Protein AF-A0A382NE21-F1 (afdb_monomer_lite)

pLDDT: mean 94.02, std 5.24, range [69.75, 98.31]

Secondary structure (DSSP, 8-state):
--EEEE---S-B-TTT--B-B-TTSBBSS-EEEETTEEEEHHHHHH-HHHHTTS-EEEEE-TT-B-TTSGGGSPEEEE--

Foldseek 3Di:
DDKDWAADQADAFPPPRHTQAHRQHQGQAWWWDFDPGIHGPVRCVVCVVVCVPTHTDDTHGHGDGCCPPPRRGIDMDDDD

Organism: NCBI:txid408172

Structure (mmCIF, N/CA/C/O backbone):
data_AF-A0A382NE21-F1
#
_entry.id   AF-A0A382NE21-F1
#
loop_
_atom_site.group_PDB
_atom_site.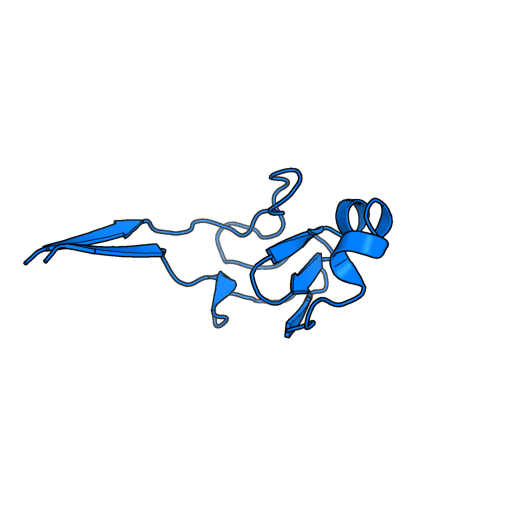id
_atom_site.type_symbol
_atom_site.label_atom_id
_atom_site.label_alt_id
_atom_site.label_comp_id
_atom_site.label_asym_id
_atom_site.label_entity_id
_atom_site.label_seq_id
_atom_site.pdbx_PDB_ins_code
_atom_site.Cartn_x
_atom_site.Cartn_y
_atom_site.Cartn_z
_atom_site.occupancy
_atom_site.B_iso_or_equiv
_atom_site.auth_seq_id
_atom_site.auth_comp_id
_atom_site.auth_asym_id
_atom_site.auth_atom_id
_atom_site.pdbx_PDB_model_num
ATOM 1 N N . MET A 1 1 ? 31.952 -6.582 -12.289 1.00 69.75 1 MET A N 1
ATOM 2 C CA . MET A 1 1 ? 30.976 -5.836 -11.475 1.00 69.75 1 MET A CA 1
ATOM 3 C C . MET A 1 1 ? 29.606 -6.024 -12.088 1.00 69.75 1 MET A C 1
ATOM 5 O O . MET A 1 1 ? 29.401 -5.600 -13.219 1.00 69.75 1 MET A O 1
ATOM 9 N N . GLY A 1 2 ? 28.728 -6.750 -11.403 1.00 79.38 2 GLY A N 1
ATOM 10 C CA . GLY A 1 2 ? 27.338 -6.937 -11.817 1.00 79.38 2 GLY A CA 1
ATOM 11 C C . GLY A 1 2 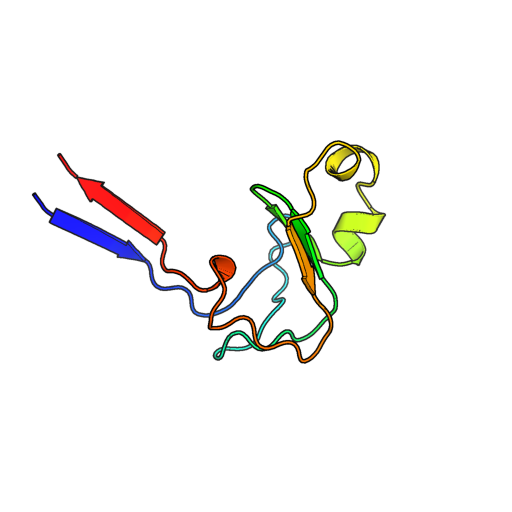? 26.396 -6.389 -10.750 1.00 79.38 2 GLY A C 1
ATOM 12 O O . GLY A 1 2 ? 26.736 -6.384 -9.566 1.00 79.38 2 GLY A O 1
ATOM 13 N N . SER A 1 3 ? 25.217 -5.935 -11.155 1.00 85.38 3 SER A N 1
ATOM 14 C CA . SER A 1 3 ? 24.120 -5.632 -10.239 1.00 85.38 3 SER A CA 1
ATOM 15 C C . SER A 1 3 ? 23.002 -6.650 -10.436 1.00 85.38 3 SER A C 1
ATOM 17 O O . SER A 1 3 ? 22.723 -7.079 -11.556 1.00 85.38 3 SER A O 1
ATOM 19 N N . THR A 1 4 ? 22.378 -7.064 -9.334 1.00 92.31 4 THR A N 1
ATOM 20 C CA . THR A 1 4 ? 21.141 -7.851 -9.369 1.00 92.31 4 THR A CA 1
ATOM 21 C C . THR A 1 4 ? 19.984 -6.922 -9.039 1.00 92.31 4 THR A C 1
ATOM 23 O O . THR A 1 4 ? 19.980 -6.296 -7.979 1.00 92.31 4 THR A O 1
ATOM 26 N N . VAL A 1 5 ? 19.019 -6.822 -9.952 1.00 91.31 5 VAL A N 1
ATOM 27 C CA . VAL A 1 5 ? 17.813 -6.003 -9.789 1.00 91.31 5 VAL A CA 1
ATOM 28 C C . VAL A 1 5 ? 16.635 -6.929 -9.528 1.00 91.31 5 VAL A C 1
ATOM 30 O O . VAL A 1 5 ? 16.344 -7.800 -10.346 1.00 91.31 5 VAL A O 1
ATOM 33 N N . ILE A 1 6 ? 15.957 -6.732 -8.401 1.00 88.19 6 ILE A N 1
ATOM 34 C CA . ILE A 1 6 ? 14.702 -7.409 -8.084 1.00 88.19 6 ILE A CA 1
ATOM 35 C C . ILE A 1 6 ? 13.566 -6.407 -8.329 1.00 88.19 6 ILE A C 1
ATOM 37 O O . ILE A 1 6 ? 13.487 -5.403 -7.608 1.00 88.19 6 ILE A O 1
ATOM 41 N N . PRO A 1 7 ? 12.720 -6.623 -9.356 1.00 87.62 7 PRO A N 1
ATOM 42 C CA . PRO A 1 7 ? 11.575 -5.759 -9.607 1.00 87.62 7 PRO A CA 1
ATOM 43 C C . PRO A 1 7 ? 10.570 -5.852 -8.455 1.00 87.62 7 PRO A C 1
ATOM 45 O O . PRO A 1 7 ? 10.511 -6.854 -7.742 1.00 87.62 7 PRO A O 1
ATOM 48 N N . LYS A 1 8 ? 9.787 -4.789 -8.278 1.00 89.62 8 LYS A N 1
ATOM 49 C CA . LYS A 1 8 ? 8.601 -4.807 -7.425 1.00 89.62 8 LYS A CA 1
ATOM 50 C C . LYS A 1 8 ? 7.369 -4.796 -8.312 1.00 89.62 8 LYS A C 1
ATOM 52 O O . LYS A 1 8 ? 7.328 -4.035 -9.274 1.00 89.62 8 LYS A O 1
ATOM 57 N N . ASP A 1 9 ? 6.379 -5.586 -7.922 1.00 91.44 9 ASP A N 1
ATOM 58 C CA . ASP A 1 9 ? 5.118 -5.700 -8.657 1.00 91.44 9 ASP A CA 1
ATOM 59 C C . ASP A 1 9 ? 3.966 -5.016 -7.909 1.00 91.44 9 ASP A C 1
ATOM 61 O O . ASP A 1 9 ? 2.970 -4.653 -8.516 1.00 91.44 9 ASP A O 1
ATOM 65 N N . CYS A 1 10 ? 4.089 -4.840 -6.591 1.00 95.56 10 CYS A N 1
ATOM 66 C CA . CYS A 1 10 ? 3.148 -4.109 -5.745 1.00 95.56 10 CYS A CA 1
ATOM 67 C C . CYS A 1 10 ? 3.802 -3.756 -4.398 1.00 95.56 10 CYS A C 1
ATOM 69 O O . CYS A 1 10 ? 4.955 -4.115 -4.132 1.00 95.56 10 CYS A O 1
ATOM 71 N N . LEU A 1 11 ? 3.059 -3.057 -3.541 1.00 96.62 11 LEU A N 1
ATOM 72 C CA . LEU A 1 11 ? 3.413 -2.806 -2.150 1.00 96.62 11 LEU A CA 1
ATOM 73 C C . LEU A 1 11 ? 2.715 -3.804 -1.234 1.00 96.62 11 LEU A C 1
ATOM 75 O O . LEU A 1 11 ? 1.538 -4.112 -1.425 1.00 96.62 11 LEU A O 1
ATOM 79 N N . LEU A 1 12 ? 3.435 -4.265 -0.215 1.00 96.81 12 LEU A N 1
ATOM 80 C CA . LEU A 1 12 ? 2.939 -5.183 0.802 1.00 96.81 12 LEU A CA 1
ATOM 81 C C . LEU A 1 12 ? 3.156 -4.577 2.187 1.00 96.81 12 LEU A C 1
ATOM 83 O O . LEU A 1 12 ? 4.094 -3.810 2.392 1.00 96.81 12 LEU A O 1
ATOM 87 N N . CYS A 1 13 ? 2.319 -4.951 3.149 1.00 97.50 13 CYS A N 1
ATOM 88 C CA . CYS A 1 13 ? 2.599 -4.664 4.548 1.00 97.50 13 CYS A CA 1
ATOM 89 C C . CYS A 1 13 ? 3.793 -5.499 5.019 1.00 97.50 13 CYS A C 1
ATOM 91 O O . CYS A 1 13 ? 3.750 -6.725 4.936 1.00 97.50 13 CYS A O 1
ATOM 93 N N . ASP A 1 14 ? 4.794 -4.860 5.621 1.00 96.19 14 ASP A N 1
ATOM 94 C CA . ASP A 1 14 ? 6.016 -5.529 6.090 1.00 96.19 14 ASP A CA 1
ATOM 95 C C . ASP A 1 14 ? 5.796 -6.428 7.325 1.00 96.19 14 ASP A C 1
ATOM 97 O O . ASP A 1 14 ? 6.702 -7.138 7.760 1.00 96.19 14 ASP A O 1
ATOM 101 N N . VAL A 1 15 ? 4.588 -6.419 7.902 1.00 96.56 15 VAL A N 1
ATOM 102 C CA . VAL A 1 15 ? 4.224 -7.243 9.065 1.00 96.56 15 VAL A CA 1
ATOM 103 C C . VAL A 1 15 ? 3.423 -8.475 8.659 1.00 96.56 15 VAL A C 1
ATOM 105 O O . VAL A 1 15 ? 3.752 -9.592 9.054 1.00 96.56 15 VAL A O 1
ATOM 108 N N . CYS A 1 16 ? 2.336 -8.285 7.908 1.00 97.25 16 CYS A N 1
ATOM 109 C CA . CYS A 1 16 ? 1.406 -9.364 7.565 1.00 97.25 16 CYS A CA 1
ATOM 110 C C . CYS A 1 16 ? 1.491 -9.818 6.102 1.00 97.25 16 CYS A C 1
ATOM 112 O O . CYS A 1 16 ? 0.788 -10.754 5.729 1.00 97.25 16 CYS A O 1
ATOM 114 N N . ASN A 1 17 ? 2.334 -9.177 5.283 1.00 96.56 17 ASN A N 1
ATOM 115 C CA . ASN A 1 17 ? 2.465 -9.393 3.837 1.00 96.56 17 ASN A CA 1
ATOM 116 C C . ASN A 1 17 ? 1.157 -9.222 3.048 1.00 96.56 17 ASN A C 1
ATOM 118 O O . ASN A 1 17 ? 1.047 -9.690 1.916 1.00 96.56 17 ASN A O 1
ATOM 122 N N . MET A 1 18 ? 0.157 -8.554 3.630 1.00 96.69 18 MET A N 1
ATOM 123 C CA . MET A 1 18 ? -1.058 -8.193 2.911 1.00 96.69 18 MET A CA 1
ATOM 124 C C . MET A 1 18 ? -0.716 -7.208 1.798 1.00 96.69 18 MET A C 1
ATOM 126 O O . MET A 1 18 ? 0.082 -6.294 2.002 1.00 96.69 18 MET A O 1
ATOM 130 N N . GLN A 1 19 ? -1.342 -7.386 0.641 1.00 97.62 19 GLN A N 1
ATOM 131 C CA . GLN A 1 19 ? -1.210 -6.468 -0.478 1.00 97.62 19 GLN A CA 1
ATOM 132 C C . GLN A 1 19 ? -1.817 -5.099 -0.144 1.00 97.62 19 GLN A C 1
ATOM 134 O O . GLN A 1 19 ? -2.930 -5.023 0.369 1.00 97.62 19 GLN A O 1
ATOM 139 N N . LEU A 1 20 ? -1.067 -4.031 -0.424 1.00 98.12 20 LEU A N 1
ATOM 140 C CA . LEU A 1 20 ? -1.437 -2.636 -0.154 1.00 98.12 20 LEU A CA 1
ATOM 141 C C . LEU A 1 20 ? -1.549 -1.787 -1.417 1.00 98.12 20 LEU A C 1
ATOM 143 O O . LEU A 1 20 ? -2.154 -0.722 -1.373 1.00 98.12 20 LEU A O 1
ATOM 147 N N . SER A 1 21 ? -1.029 -2.265 -2.546 1.00 98.31 21 SER A N 1
ATOM 148 C CA . SER A 1 21 ? -1.265 -1.658 -3.854 1.00 98.31 21 SER A CA 1
ATOM 149 C C . SER A 1 21 ? -1.561 -2.703 -4.920 1.00 98.31 21 SER A C 1
ATOM 151 O O . SER A 1 21 ? -1.199 -3.871 -4.778 1.00 98.31 21 SER A O 1
ATOM 153 N N . ASP A 1 22 ? -2.150 -2.279 -6.029 1.00 97.19 22 ASP A N 1
ATOM 154 C CA . ASP A 1 22 ? -2.255 -3.098 -7.230 1.00 97.19 22 ASP A CA 1
ATOM 155 C C . ASP A 1 22 ? -0.915 -3.185 -7.994 1.00 97.19 22 ASP A C 1
ATOM 157 O O . ASP A 1 22 ? 0.133 -2.726 -7.520 1.00 97.19 22 ASP A O 1
ATOM 161 N N . GLY A 1 23 ? -0.969 -3.786 -9.190 1.00 95.19 23 GLY A N 1
ATOM 162 C CA . GLY A 1 23 ? 0.163 -3.944 -10.109 1.00 95.19 23 GLY A CA 1
ATOM 163 C C . GLY A 1 23 ? 0.700 -2.645 -10.727 1.00 95.19 23 GLY A C 1
ATOM 164 O O . GLY A 1 23 ? 1.715 -2.667 -11.418 1.00 95.19 23 GLY A O 1
ATOM 165 N N . GLN A 1 24 ? 0.005 -1.523 -10.529 1.00 95.50 24 GLN A N 1
ATOM 166 C CA . GLN A 1 24 ? 0.396 -0.192 -10.991 1.00 95.50 24 GLN A CA 1
ATOM 167 C C . GLN A 1 24 ? 0.811 0.717 -9.827 1.00 95.50 24 GLN A C 1
ATOM 169 O O . GLN A 1 24 ? 1.041 1.904 -10.038 1.00 95.50 24 GLN A O 1
ATOM 174 N N . PHE A 1 25 ? 0.954 0.157 -8.620 1.00 97.44 25 PHE A N 1
ATOM 175 C CA . PHE A 1 25 ? 1.238 0.889 -7.385 1.00 97.44 25 PHE A CA 1
ATOM 176 C C . PHE A 1 25 ? 0.130 1.867 -6.967 1.00 97.44 25 PHE A C 1
ATOM 178 O O . PHE A 1 25 ? 0.402 2.811 -6.227 1.00 97.44 25 PHE A O 1
ATOM 185 N N . VAL A 1 26 ? -1.117 1.627 -7.378 1.00 98.12 26 VAL A N 1
ATOM 186 C CA . VAL A 1 26 ? -2.280 2.340 -6.836 1.00 98.12 26 VAL A CA 1
ATOM 187 C C . VAL A 1 26 ? -2.699 1.668 -5.536 1.00 98.12 26 VAL A C 1
ATOM 189 O O . VAL A 1 26 ? -2.884 0.449 -5.497 1.00 98.12 26 VAL A O 1
ATOM 192 N N . ALA A 1 27 ? -2.814 2.437 -4.456 1.00 98.31 27 ALA A N 1
ATOM 193 C CA . ALA A 1 27 ? -3.171 1.916 -3.143 1.00 98.31 27 ALA A CA 1
ATOM 194 C C . ALA A 1 27 ? -4.56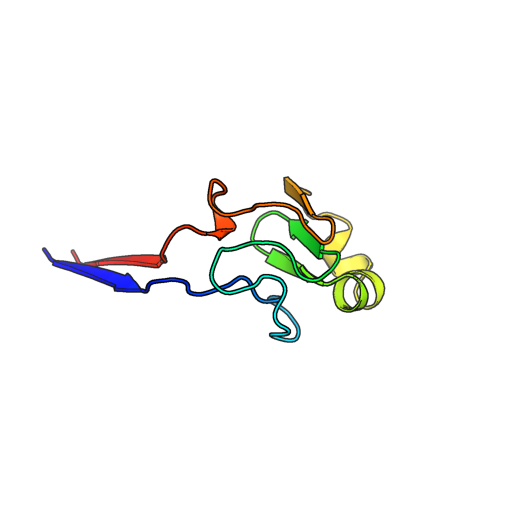8 1.268 -3.152 1.00 98.31 27 ALA A C 1
ATOM 196 O O . ALA A 1 27 ? -5.533 1.872 -3.615 1.00 98.31 27 ALA A O 1
ATOM 197 N N . ILE A 1 28 ? -4.687 0.056 -2.605 1.00 98.00 28 ILE A N 1
ATOM 198 C CA . ILE A 1 28 ? -5.963 -0.685 -2.493 1.00 98.00 28 ILE A CA 1
ATOM 199 C C . ILE A 1 28 ? -6.548 -0.654 -1.073 1.00 98.00 28 ILE A C 1
ATOM 201 O O . ILE A 1 28 ? -7.515 -1.350 -0.779 1.00 98.00 28 ILE A O 1
ATOM 205 N N . GLY A 1 29 ? -5.931 0.118 -0.181 1.00 96.38 29 GLY A N 1
ATOM 206 C CA . GLY A 1 29 ? -6.368 0.325 1.192 1.00 96.38 29 GLY A CA 1
ATOM 207 C C . GLY A 1 29 ? -5.466 1.326 1.908 1.00 96.38 29 GLY A C 1
ATOM 208 O O . GLY A 1 29 ? -4.383 1.664 1.422 1.00 96.38 29 GLY A O 1
ATOM 209 N N . ASN A 1 30 ? -5.906 1.783 3.077 1.00 98.12 30 ASN A N 1
ATOM 210 C CA . ASN A 1 30 ? -5.151 2.748 3.870 1.00 98.12 30 ASN A CA 1
ATOM 211 C C . ASN A 1 30 ? -3.912 2.101 4.502 1.00 98.12 30 ASN A C 1
ATOM 213 O O . ASN A 1 30 ? -3.955 0.984 5.034 1.00 98.12 30 ASN A O 1
ATOM 217 N N . SER A 1 31 ? -2.797 2.820 4.454 1.00 98.06 31 SER A N 1
ATOM 218 C CA . SER A 1 31 ? -1.528 2.378 5.022 1.00 98.06 31 SER A CA 1
ATOM 219 C C . SER A 1 31 ? -0.658 3.561 5.424 1.00 98.06 31 SER A C 1
ATOM 221 O O . SER A 1 31 ? -0.875 4.695 5.000 1.00 98.06 31 SER A O 1
ATOM 223 N N . THR A 1 32 ? 0.356 3.289 6.235 1.00 98.12 32 THR A N 1
ATOM 224 C CA . THR A 1 32 ? 1.306 4.308 6.671 1.00 98.12 32 THR A CA 1
ATOM 225 C C . THR A 1 32 ? 2.719 3.833 6.393 1.00 98.12 32 THR A C 1
ATOM 227 O O . THR A 1 32 ? 3.147 2.765 6.844 1.00 98.12 32 THR A O 1
ATOM 230 N N . TRP A 1 33 ? 3.457 4.641 5.638 1.00 97.75 33 TRP A N 1
ATOM 231 C CA . TRP A 1 33 ? 4.872 4.433 5.396 1.00 97.75 33 TRP A CA 1
ATOM 232 C C . TRP A 1 33 ? 5.691 5.189 6.437 1.00 97.75 33 TRP A C 1
ATOM 234 O O . TRP A 1 33 ? 5.701 6.423 6.485 1.00 97.75 33 TRP A O 1
ATOM 244 N N . TYR A 1 34 ? 6.418 4.431 7.246 1.00 96.88 34 TYR A N 1
ATOM 245 C CA . TYR A 1 34 ? 7.435 4.921 8.159 1.00 96.88 34 TYR A CA 1
ATOM 246 C C . TYR A 1 34 ? 8.828 4.645 7.605 1.00 96.88 34 TYR A C 1
ATOM 248 O O . TYR A 1 34 ? 9.034 3.791 6.740 1.00 96.88 34 TYR A O 1
ATOM 256 N N . GLU A 1 35 ? 9.823 5.342 8.137 1.00 94.38 35 GLU A N 1
ATOM 257 C CA . GLU A 1 35 ? 11.217 5.071 7.820 1.00 94.38 35 GLU A CA 1
ATOM 258 C C . GLU A 1 35 ? 11.568 3.598 8.091 1.00 94.38 35 GLU A C 1
ATOM 260 O O . GLU A 1 35 ? 11.548 3.118 9.224 1.00 94.38 35 GLU A O 1
ATOM 265 N N . GLY A 1 36 ? 11.832 2.867 7.004 1.00 90.88 36 GLY A N 1
ATOM 266 C CA . GLY A 1 36 ? 12.163 1.443 7.003 1.00 90.88 36 GLY A CA 1
ATOM 267 C C . GLY A 1 36 ? 10.987 0.461 6.930 1.00 90.88 36 GLY A C 1
ATOM 268 O O . GLY A 1 36 ? 11.251 -0.699 6.636 1.00 90.88 36 GLY A O 1
ATOM 269 N N . TRP A 1 37 ? 9.734 0.882 7.153 1.00 95.56 37 TRP A N 1
ATOM 270 C CA . TRP A 1 37 ? 8.598 -0.047 7.268 1.00 95.56 37 TRP A CA 1
ATOM 271 C C . TRP A 1 37 ? 7.283 0.516 6.716 1.00 95.56 37 TRP A C 1
ATOM 273 O O . TRP A 1 37 ? 6.919 1.661 6.985 1.00 95.56 37 TRP A O 1
ATOM 283 N N . LEU A 1 38 ? 6.522 -0.317 6.015 1.00 96.94 38 LEU A N 1
ATOM 284 C CA . LEU A 1 38 ? 5.177 -0.044 5.523 1.00 96.94 38 LEU A CA 1
ATOM 285 C C . LEU A 1 38 ? 4.140 -0.873 6.296 1.00 96.94 38 LEU A C 1
ATOM 287 O O . LEU A 1 38 ? 4.144 -2.108 6.271 1.00 96.94 38 LEU A O 1
ATOM 291 N N . TYR A 1 39 ? 3.216 -0.190 6.969 1.00 98.06 39 TYR A N 1
ATOM 292 C CA . TYR A 1 39 ? 2.179 -0.812 7.790 1.00 98.06 39 TYR A CA 1
ATOM 293 C C . TYR A 1 39 ? 0.805 -0.664 7.143 1.00 98.06 39 TYR A C 1
ATOM 295 O O . TYR A 1 39 ? 0.432 0.424 6.714 1.00 98.06 39 TYR A O 1
ATOM 303 N N . CYS A 1 40 ? 0.021 -1.745 7.126 1.00 98.00 40 CYS A N 1
ATOM 304 C CA . CYS A 1 40 ? -1.422 -1.613 6.956 1.00 98.00 40 CYS A CA 1
ATOM 305 C C . CYS A 1 40 ? -2.052 -1.043 8.231 1.00 98.00 40 CYS A C 1
ATOM 307 O O . CYS A 1 40 ? -1.491 -1.188 9.322 1.00 98.00 40 CYS A O 1
ATOM 309 N N . GLU A 1 41 ? -3.246 -0.469 8.101 1.00 96.19 41 GLU A N 1
ATOM 310 C CA . GLU A 1 41 ? -3.966 0.144 9.220 1.00 96.19 41 GLU A CA 1
ATOM 311 C C . GLU A 1 41 ? -4.157 -0.819 10.415 1.00 96.19 41 GLU A C 1
ATOM 313 O O . GLU A 1 41 ? -3.974 -0.437 11.573 1.00 96.19 41 GLU A O 1
ATOM 318 N N . ASP A 1 42 ? -4.459 -2.095 10.154 1.00 96.94 42 ASP A N 1
ATOM 319 C CA . ASP A 1 42 ? -4.644 -3.104 11.205 1.00 96.94 42 ASP A CA 1
ATOM 320 C C . ASP A 1 42 ? -3.346 -3.417 11.959 1.00 96.94 42 ASP A C 1
ATOM 322 O O . ASP A 1 42 ? -3.347 -3.565 13.185 1.00 96.94 42 ASP A O 1
ATOM 326 N N . CYS A 1 43 ? -2.221 -3.525 11.246 1.00 97.19 43 CYS A N 1
ATOM 327 C CA . CYS A 1 43 ? -0.926 -3.782 11.866 1.00 97.19 43 CYS A CA 1
ATOM 328 C C . CYS A 1 43 ? -0.433 -2.568 12.652 1.00 97.19 43 CYS A C 1
ATOM 330 O O . CYS A 1 43 ? 0.075 -2.744 13.757 1.00 97.19 43 CYS A O 1
ATOM 332 N N . GLU A 1 44 ? -0.637 -1.356 12.140 1.00 96.00 44 GLU A N 1
ATOM 333 C CA . GLU A 1 44 ? -0.322 -0.121 12.861 1.00 96.00 44 GLU A CA 1
ATOM 334 C C . GLU A 1 44 ? -1.092 -0.048 14.192 1.00 96.00 44 GLU A C 1
ATOM 336 O O . GLU A 1 44 ? -0.494 0.107 15.258 1.00 96.00 44 GLU A O 1
ATOM 341 N N . LYS A 1 45 ? -2.412 -0.290 14.161 1.00 96.06 45 LYS A N 1
ATOM 342 C CA . LYS A 1 45 ? -3.272 -0.314 15.361 1.00 96.06 45 LYS A CA 1
ATOM 343 C C . LYS A 1 45 ? -2.907 -1.422 16.347 1.00 96.06 45 LYS A C 1
ATOM 345 O O . LYS A 1 45 ? -3.079 -1.253 17.553 1.00 96.06 45 LYS A O 1
ATOM 350 N N . LYS A 1 46 ? -2.438 -2.570 15.853 1.00 96.94 46 LYS A N 1
ATOM 351 C CA . LYS A 1 46 ? -2.051 -3.715 16.690 1.00 96.94 46 LYS A CA 1
ATOM 352 C C . LYS A 1 46 ? -0.720 -3.492 17.411 1.00 96.94 46 LYS A C 1
ATOM 354 O O . LYS A 1 46 ? -0.531 -4.045 18.496 1.00 96.94 46 LYS A O 1
ATOM 359 N N . TYR A 1 47 ? 0.182 -2.698 16.835 1.00 92.75 47 TYR A N 1
ATOM 360 C CA . TYR A 1 47 ? 1.526 -2.457 17.364 1.00 92.75 47 TYR A CA 1
ATOM 361 C C . TYR A 1 47 ? 1.812 -0.958 17.584 1.00 92.75 47 TYR A C 1
ATOM 363 O O . TYR A 1 47 ? 2.803 -0.444 17.064 1.00 92.75 47 TYR A O 1
ATOM 371 N N . PRO A 1 48 ? 1.011 -0.248 18.403 1.00 92.94 48 PRO A N 1
ATOM 372 C CA . PRO A 1 48 ? 1.141 1.202 18.565 1.00 92.94 48 PRO A CA 1
ATOM 373 C C . PRO A 1 48 ? 2.498 1.612 19.156 1.00 92.94 48 PRO A C 1
ATOM 375 O O . PRO A 1 48 ? 3.069 2.619 18.753 1.00 92.94 48 PRO A O 1
ATOM 378 N N . GLU A 1 49 ? 3.062 0.809 20.064 1.00 93.38 49 GLU A N 1
ATOM 379 C CA . GLU A 1 49 ? 4.390 1.074 20.637 1.00 93.38 49 GLU A CA 1
ATOM 380 C C . GLU A 1 49 ? 5.531 0.838 19.636 1.00 93.38 49 GLU A C 1
ATOM 382 O O . GLU A 1 49 ? 6.595 1.426 19.791 1.00 93.38 49 GLU A O 1
ATOM 387 N N . ALA A 1 50 ? 5.330 0.009 18.603 1.00 87.75 50 ALA A N 1
ATOM 388 C CA . ALA A 1 50 ? 6.355 -0.223 17.584 1.00 87.75 50 ALA A CA 1
ATOM 389 C C . ALA A 1 50 ? 6.512 0.985 16.653 1.00 87.75 50 ALA A C 1
ATOM 391 O O . ALA A 1 50 ? 7.621 1.270 16.213 1.00 87.75 50 ALA A O 1
ATOM 392 N N . VAL A 1 51 ? 5.415 1.700 16.385 1.00 91.81 51 VAL A N 1
ATOM 393 C CA . VAL A 1 51 ? 5.389 2.847 15.464 1.00 91.81 51 VAL A CA 1
ATOM 394 C C . VAL A 1 51 ? 5.535 4.203 16.156 1.00 91.81 51 VAL A C 1
ATOM 396 O O . VAL A 1 51 ? 5.783 5.206 15.494 1.00 91.81 51 VAL A O 1
ATOM 399 N N . LYS A 1 52 ? 5.415 4.252 17.487 1.00 92.06 52 LYS A N 1
ATOM 400 C CA . LYS A 1 52 ? 5.375 5.486 18.287 1.00 92.06 52 LYS A CA 1
ATOM 401 C C . LYS A 1 52 ? 6.549 6.438 18.052 1.00 92.06 52 LYS A C 1
ATOM 403 O O . LYS A 1 52 ? 6.335 7.640 17.932 1.00 92.06 52 LYS A O 1
ATOM 408 N N . ASP A 1 53 ? 7.763 5.897 18.001 1.00 93.00 53 ASP A N 1
ATOM 409 C CA . ASP A 1 53 ? 8.998 6.675 17.830 1.00 93.00 53 ASP A CA 1
ATOM 410 C C . ASP A 1 53 ? 9.523 6.622 16.385 1.00 93.00 53 ASP A C 1
ATOM 412 O O . ASP A 1 53 ? 10.612 7.114 16.086 1.00 93.00 53 ASP A O 1
ATOM 416 N N . MET A 1 54 ? 8.762 6.010 15.472 1.00 94.88 54 MET A N 1
ATOM 417 C CA . MET A 1 54 ? 9.141 5.920 14.071 1.00 94.88 54 MET A CA 1
ATOM 418 C C . MET A 1 54 ? 8.855 7.231 13.343 1.00 94.88 54 MET A C 1
ATOM 420 O O . MET A 1 54 ? 7.832 7.887 13.539 1.00 94.88 54 MET A O 1
ATOM 424 N N . ASN A 1 55 ? 9.748 7.588 12.427 1.00 96.75 55 ASN A N 1
ATOM 425 C CA . ASN A 1 55 ? 9.571 8.749 11.573 1.00 96.75 55 ASN A CA 1
ATOM 426 C C . ASN A 1 55 ? 8.556 8.433 10.459 1.00 96.75 55 ASN A C 1
ATOM 428 O O . ASN A 1 55 ? 8.832 7.609 9.584 1.00 96.75 55 ASN A O 1
ATOM 432 N N . LYS A 1 56 ? 7.371 9.057 10.500 1.00 96.81 56 LYS A N 1
ATOM 433 C CA . LYS A 1 56 ? 6.343 8.902 9.457 1.00 96.81 56 LYS A CA 1
ATOM 434 C C . LYS A 1 56 ? 6.781 9.635 8.187 1.00 96.81 56 LYS A C 1
ATOM 436 O O . LYS A 1 56 ? 6.991 10.844 8.221 1.00 96.81 56 LYS A O 1
ATOM 441 N N . ILE A 1 57 ? 6.873 8.914 7.071 1.00 97.38 57 ILE A N 1
ATOM 442 C CA . ILE A 1 57 ? 7.249 9.471 5.764 1.00 97.38 57 ILE A CA 1
ATOM 443 C C . ILE A 1 57 ? 6.007 9.893 4.982 1.00 97.38 57 ILE A C 1
ATOM 445 O O . ILE A 1 57 ? 5.957 11.007 4.461 1.00 97.38 57 ILE A O 1
ATOM 449 N N . LEU A 1 58 ? 5.016 9.005 4.885 1.00 9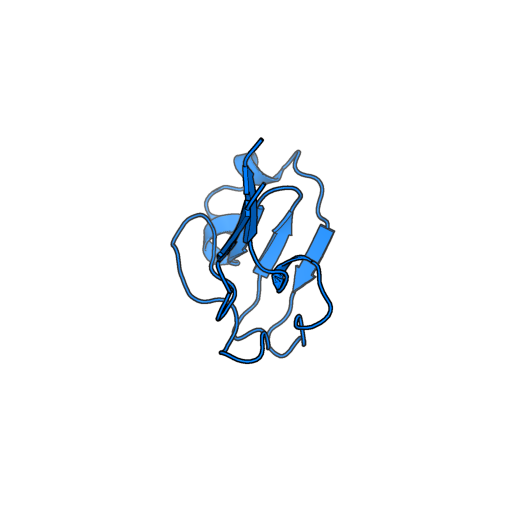7.00 58 LEU A N 1
ATOM 450 C CA . LEU A 1 58 ? 3.811 9.229 4.092 1.00 97.00 58 LEU A CA 1
ATOM 451 C C . LEU A 1 58 ? 2.623 8.484 4.697 1.00 97.00 58 LEU A C 1
ATOM 453 O O . LEU A 1 58 ? 2.727 7.317 5.064 1.00 97.00 58 LEU A O 1
ATOM 457 N N . GLU A 1 59 ? 1.490 9.168 4.765 1.00 97.56 59 GLU A N 1
ATOM 458 C CA . GLU A 1 59 ? 0.185 8.561 5.013 1.00 97.56 59 GLU A CA 1
ATOM 459 C C . GLU A 1 59 ? -0.471 8.305 3.657 1.00 97.56 59 GLU A C 1
ATOM 461 O O . GLU A 1 59 ? -0.482 9.199 2.811 1.00 97.56 59 GLU A O 1
ATOM 466 N N . ILE A 1 60 ? -0.929 7.077 3.433 1.00 98.31 60 ILE A N 1
ATOM 467 C CA . ILE A 1 60 ? -1.390 6.579 2.137 1.00 98.31 60 ILE A CA 1
ATOM 468 C C . ILE A 1 60 ? -2.863 6.221 2.276 1.00 98.31 60 ILE A C 1
ATOM 470 O O . ILE A 1 60 ? -3.231 5.382 3.101 1.00 98.31 60 ILE A O 1
ATOM 474 N N . ASN A 1 61 ? -3.692 6.825 1.437 1.00 98.19 61 ASN A N 1
ATOM 475 C CA . ASN A 1 61 ? -5.108 6.518 1.349 1.00 98.19 61 ASN A CA 1
ATOM 476 C C . ASN A 1 61 ? -5.375 5.576 0.178 1.00 98.19 61 ASN A C 1
ATOM 478 O O . ASN A 1 61 ? -4.650 5.565 -0.817 1.00 98.19 61 ASN A O 1
ATOM 482 N N . GLU A 1 62 ? -6.451 4.802 0.281 1.00 98.00 62 GLU A N 1
ATOM 483 C CA . GLU A 1 62 ? -6.960 4.023 -0.847 1.00 98.00 62 GLU A CA 1
ATOM 484 C C . GLU A 1 62 ? -7.150 4.913 -2.092 1.00 98.00 62 GLU A C 1
ATOM 486 O O . GLU A 1 62 ? -7.769 5.976 -2.030 1.00 98.00 62 GLU A O 1
ATOM 491 N N . GLY A 1 63 ? -6.608 4.469 -3.229 1.00 97.81 63 GLY A N 1
ATOM 492 C CA . GLY A 1 63 ? -6.627 5.186 -4.504 1.00 97.81 63 GLY A CA 1
ATOM 493 C C . GLY A 1 63 ? -5.417 6.085 -4.779 1.00 97.81 63 GLY A C 1
ATOM 494 O O . GLY A 1 63 ? -5.289 6.564 -5.907 1.00 97.81 63 GLY A O 1
ATOM 495 N N . ASP A 1 64 ? -4.516 6.298 -3.814 1.00 98.19 64 ASP A N 1
ATOM 496 C CA . ASP A 1 64 ? -3.294 7.075 -4.044 1.00 98.19 64 ASP A CA 1
ATOM 497 C C . ASP A 1 64 ? -2.360 6.368 -5.045 1.00 98.19 64 ASP A C 1
ATOM 499 O O . ASP A 1 64 ? -2.089 5.171 -4.931 1.00 98.19 64 ASP A O 1
ATOM 503 N N . ASP A 1 65 ? -1.833 7.116 -6.020 1.00 97.69 65 ASP A N 1
ATOM 504 C CA . ASP A 1 65 ? -0.827 6.631 -6.974 1.00 97.69 65 ASP A CA 1
ATOM 505 C C . ASP A 1 65 ? 0.582 6.760 -6.376 1.00 97.69 65 ASP A C 1
ATOM 507 O O . ASP A 1 65 ? 1.117 7.860 -6.196 1.00 97.69 65 ASP A O 1
ATOM 511 N N . LEU A 1 66 ? 1.202 5.614 -6.087 1.00 96.94 66 LEU A N 1
ATOM 512 C CA . LEU A 1 66 ? 2.510 5.522 -5.440 1.00 96.94 66 LEU A CA 1
ATOM 513 C C . LEU A 1 66 ? 3.639 5.195 -6.422 1.00 96.94 66 LEU A C 1
ATOM 515 O O .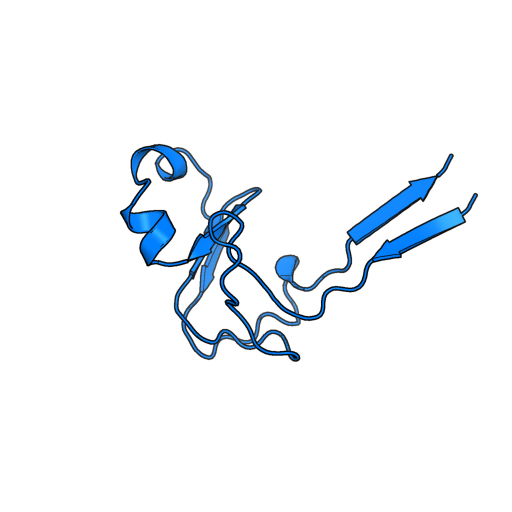 LEU A 1 66 ? 4.787 5.036 -5.993 1.00 96.94 66 LEU A O 1
ATOM 519 N N . SER A 1 67 ? 3.353 5.128 -7.725 1.00 95.38 67 SER A N 1
ATOM 520 C CA . SER A 1 67 ? 4.304 4.712 -8.767 1.00 95.38 67 SER A CA 1
ATOM 521 C C . SER A 1 67 ? 5.548 5.605 -8.848 1.00 95.38 67 SER A C 1
ATOM 523 O O . SER A 1 67 ? 6.630 5.147 -9.214 1.00 95.38 67 SER A O 1
ATOM 525 N N . ASN A 1 68 ? 5.427 6.869 -8.432 1.00 93.50 68 ASN A N 1
ATOM 526 C CA . ASN A 1 68 ? 6.521 7.844 -8.421 1.00 93.50 68 ASN A CA 1
ATOM 527 C C . ASN A 1 68 ? 7.251 7.947 -7.069 1.00 93.50 68 ASN A C 1
ATOM 529 O O . ASN A 1 68 ? 8.152 8.774 -6.904 1.00 93.50 68 ASN A O 1
ATOM 533 N N . THR A 1 69 ? 6.881 7.127 -6.084 1.00 94.19 69 THR A N 1
ATOM 534 C CA . THR A 1 69 ? 7.493 7.142 -4.749 1.00 94.19 69 THR A CA 1
ATOM 535 C C . THR A 1 69 ? 8.693 6.196 -4.666 1.00 94.19 69 THR A C 1
ATOM 537 O O . THR A 1 69 ? 8.912 5.335 -5.519 1.00 94.19 69 THR A O 1
ATOM 540 N N . ALA A 1 70 ? 9.494 6.315 -3.603 1.00 93.25 70 ALA A N 1
ATOM 541 C CA . ALA A 1 70 ? 10.587 5.370 -3.371 1.00 93.25 70 ALA A CA 1
ATOM 542 C C . ALA A 1 70 ? 10.094 3.946 -3.049 1.00 93.25 70 ALA A C 1
ATOM 544 O O . ALA A 1 70 ? 10.859 3.000 -3.223 1.00 93.25 70 ALA A O 1
ATOM 545 N N . LEU A 1 71 ? 8.832 3.779 -2.634 1.00 93.38 71 LEU A N 1
ATOM 546 C CA . LEU A 1 71 ? 8.241 2.469 -2.354 1.00 93.38 71 LEU A CA 1
ATOM 547 C C . LEU A 1 71 ? 8.174 1.592 -3.609 1.00 93.38 71 LEU A C 1
ATOM 549 O O . LEU A 1 71 ? 8.433 0.392 -3.511 1.00 93.38 71 LEU A O 1
ATOM 553 N N . ALA A 1 72 ? 7.916 2.194 -4.773 1.00 93.69 72 ALA A N 1
ATOM 554 C CA . ALA A 1 72 ? 7.828 1.506 -6.061 1.00 93.69 72 ALA A CA 1
ATOM 555 C C . ALA A 1 72 ? 9.197 1.179 -6.691 1.00 93.69 72 ALA A C 1
ATOM 557 O O . ALA A 1 72 ? 9.272 0.450 -7.680 1.00 93.69 72 ALA A O 1
ATOM 558 N N . LYS A 1 73 ? 10.305 1.694 -6.135 1.00 90.88 73 LYS A N 1
ATOM 559 C CA . LYS A 1 73 ? 11.642 1.449 -6.696 1.00 90.88 73 LYS A CA 1
ATOM 560 C C . LYS A 1 73 ? 12.064 -0.019 -6.510 1.00 90.88 73 LYS A C 1
ATOM 562 O O . LYS A 1 73 ? 11.816 -0.595 -5.445 1.00 90.88 73 LYS A O 1
ATOM 567 N N . PRO A 1 74 ? 12.739 -0.618 -7.510 1.00 88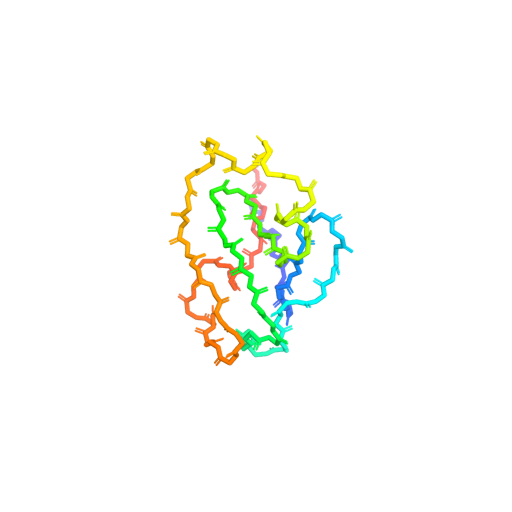.06 74 PRO A N 1
ATOM 568 C CA . PRO A 1 74 ? 13.253 -1.977 -7.406 1.00 88.06 74 PRO A CA 1
ATOM 569 C C . PRO A 1 74 ? 14.357 -2.074 -6.350 1.00 88.06 74 PRO A C 1
ATOM 571 O O . PRO A 1 74 ? 15.047 -1.097 -6.051 1.00 88.06 74 PRO A O 1
ATOM 574 N N . ILE A 1 75 ? 14.553 -3.277 -5.816 1.00 87.38 75 ILE A N 1
ATOM 575 C CA . ILE A 1 75 ? 15.661 -3.560 -4.901 1.00 87.38 75 ILE A CA 1
ATOM 576 C C . ILE A 1 75 ? 16.902 -3.846 -5.748 1.00 87.38 75 ILE A C 1
ATOM 578 O O . ILE A 1 75 ? 16.862 -4.685 -6.649 1.00 87.38 75 ILE A O 1
ATOM 582 N N . VAL A 1 76 ? 18.004 -3.150 -5.469 1.00 89.06 76 VAL A N 1
ATOM 583 C CA . VAL A 1 76 ? 19.263 -3.291 -6.211 1.00 89.06 76 VAL A CA 1
ATOM 584 C C . VAL A 1 76 ? 20.351 -3.800 -5.272 1.00 89.06 76 VAL A C 1
ATOM 586 O O . VAL A 1 76 ? 20.664 -3.152 -4.277 1.00 89.06 76 VAL A O 1
ATOM 589 N N . PHE A 1 77 ? 20.937 -4.951 -5.604 1.00 88.88 77 PHE A N 1
ATOM 590 C CA . PHE A 1 77 ? 22.122 -5.487 -4.936 1.00 88.88 77 PHE A CA 1
ATOM 591 C C . PHE A 1 77 ? 23.349 -5.260 -5.816 1.00 88.88 77 PHE A C 1
ATOM 593 O O . PHE A 1 77 ? 23.421 -5.772 -6.937 1.00 88.88 77 PHE A O 1
ATOM 600 N N . GLU A 1 78 ? 24.322 -4.511 -5.306 1.00 89.88 78 GLU A N 1
ATOM 601 C CA . GLU A 1 78 ? 25.605 -4.298 -5.975 1.00 89.88 78 GLU A CA 1
ATOM 602 C C . GLU A 1 78 ? 26.620 -5.358 -5.525 1.00 89.88 78 GLU A C 1
ATOM 604 O O . GLU A 1 78 ? 26.772 -5.616 -4.330 1.00 89.88 78 GLU A O 1
ATOM 609 N N . SER A 1 79 ? 27.307 -5.988 -6.486 1.00 81.62 79 SER A N 1
ATOM 610 C CA . SER A 1 79 ? 28.423 -6.903 -6.214 1.00 81.62 79 SER A CA 1
ATOM 611 C C . SER A 1 79 ? 29.755 -6.240 -6.567 1.00 81.62 79 SER A C 1
ATOM 613 O O . SER A 1 79 ? 29.920 -5.713 -7.675 1.00 81.62 79 SER A O 1
ATOM 615 N N . TRP A 1 80 ? 30.681 -6.270 -5.607 1.00 75.94 80 TRP A N 1
ATOM 616 C CA . TRP A 1 80 ? 32.031 -5.714 -5.709 1.00 75.94 80 TRP A CA 1
ATOM 617 C C . TRP A 1 80 ? 33.003 -6.757 -6.256 1.00 75.94 80 TRP A C 1
ATOM 619 O O . TRP A 1 80 ? 32.989 -7.896 -5.735 1.00 75.94 80 TRP A O 1
#

Radius of gyration: 13.66 Å; chains: 1; bounding box: 39×19×32 Å

Sequence (80 aa):
MGSTVIPKDCLLCDVCNMQLSDGQFVAIGNSTWYEGWLYCEDCEKKYPEAVKDMNKILEINEGDDLSNTALAKPIVFESW